Protein AF-A0A7V1CK61-F1 (afdb_monomer_lite)

Foldseek 3Di:
DVVVVLLVVLVVLLVVLVVVLVDPPDDPVNVVVSVVSNVVSVVVNVVSVVVVVVD

Radius of gyration: 13.2 Å; chains: 1; bounding box: 29×19×37 Å

Sequence (55 aa):
MAEEKTFDGALERLEQIANIVQDKDLDLEKSLDFLEEGIKLANLCTEKIDTSLKN

Structure (mmCIF, N/CA/C/O backbone):
data_AF-A0A7V1CK61-F1
#
_entry.id   AF-A0A7V1CK61-F1
#
loop_
_atom_site.group_PDB
_atom_site.id
_atom_site.type_symbol
_atom_site.label_atom_id
_atom_site.label_alt_id
_atom_site.label_comp_id
_atom_site.label_asym_id
_atom_site.label_entity_id
_atom_site.label_seq_id
_atom_site.pdbx_PDB_ins_code
_atom_site.Cartn_x
_atom_site.Cartn_y
_atom_site.Cartn_z
_atom_site.occupancy
_atom_site.B_iso_or_equiv
_atom_site.auth_seq_id
_atom_site.auth_comp_id
_atom_site.auth_asym_id
_atom_site.auth_atom_id
_atom_site.pdbx_PDB_model_num
ATOM 1 N N . MET A 1 1 ? 3.223 -9.077 -20.241 1.00 49.94 1 MET A N 1
ATOM 2 C CA . MET A 1 1 ? 1.927 -9.592 -19.734 1.00 49.94 1 MET A CA 1
ATOM 3 C C . MET A 1 1 ? 1.918 -9.907 -18.233 1.00 49.94 1 MET A C 1
ATOM 5 O O . MET A 1 1 ? 0.870 -9.730 -17.632 1.00 49.94 1 MET A O 1
ATOM 9 N N . ALA A 1 2 ? 3.006 -10.394 -17.610 1.00 52.19 2 ALA A N 1
ATOM 10 C CA . ALA A 1 2 ? 3.037 -10.616 -16.151 1.00 52.19 2 ALA A CA 1
ATOM 11 C C . ALA A 1 2 ? 3.366 -9.344 -15.337 1.00 52.19 2 ALA A C 1
ATOM 13 O O . ALA A 1 2 ? 2.852 -9.196 -14.237 1.00 52.19 2 ALA A O 1
ATOM 14 N N . GLU A 1 3 ? 4.172 -8.423 -15.882 1.00 53.75 3 GLU A N 1
ATOM 15 C CA . GLU A 1 3 ? 4.554 -7.170 -15.201 1.00 53.75 3 GLU A CA 1
ATOM 16 C C . GLU A 1 3 ? 3.496 -6.059 -15.248 1.00 53.75 3 GLU A C 1
ATOM 18 O O . GLU A 1 3 ? 3.339 -5.346 -14.266 1.00 53.75 3 GLU A O 1
ATOM 23 N N . GLU A 1 4 ? 2.725 -5.923 -16.330 1.00 53.31 4 GLU A N 1
ATOM 24 C CA . GLU A 1 4 ? 1.582 -4.985 -16.348 1.00 53.31 4 GLU A CA 1
ATOM 25 C C . GLU A 1 4 ? 0.560 -5.351 -15.270 1.00 53.31 4 GLU A C 1
ATOM 27 O O . GLU A 1 4 ? 0.096 -4.490 -14.535 1.00 53.31 4 GLU A O 1
ATOM 32 N N . LYS A 1 5 ? 0.307 -6.654 -15.077 1.00 57.41 5 LYS A N 1
ATOM 33 C CA . LYS A 1 5 ? -0.598 -7.138 -14.027 1.00 57.41 5 LYS A CA 1
ATOM 34 C C . LYS A 1 5 ? -0.139 -6.773 -12.614 1.00 57.41 5 LYS A C 1
ATOM 36 O O . LYS A 1 5 ? -0.981 -6.708 -11.725 1.00 57.41 5 LYS A O 1
ATOM 41 N N . THR A 1 6 ? 1.162 -6.570 -12.384 1.00 78.56 6 THR A N 1
ATOM 42 C CA . THR A 1 6 ? 1.666 -6.169 -11.064 1.00 78.56 6 THR A CA 1
ATOM 43 C C . THR A 1 6 ? 1.670 -4.659 -10.875 1.00 78.56 6 THR A C 1
ATOM 45 O O . THR A 1 6 ? 1.404 -4.221 -9.761 1.00 78.56 6 THR A O 1
ATOM 48 N N . PHE A 1 7 ? 1.904 -3.869 -11.927 1.00 85.31 7 PHE A N 1
ATOM 49 C CA . PHE A 1 7 ? 1.760 -2.413 -11.853 1.00 85.31 7 PHE A CA 1
ATOM 50 C C . PHE A 1 7 ? 0.293 -2.001 -11.692 1.00 85.31 7 PHE A C 1
ATOM 52 O O . PHE A 1 7 ? -0.035 -1.308 -10.732 1.00 85.31 7 PHE A O 1
ATOM 59 N N . ASP A 1 8 ? -0.593 -2.489 -12.564 1.00 86.50 8 ASP A N 1
ATOM 60 C CA . ASP A 1 8 ? -2.020 -2.152 -12.518 1.00 86.50 8 ASP A CA 1
ATOM 61 C C . ASP A 1 8 ? -2.650 -2.604 -11.194 1.00 86.50 8 ASP A C 1
ATOM 63 O O . ASP A 1 8 ? -3.413 -1.863 -10.581 1.00 86.50 8 ASP A O 1
ATOM 67 N N . GLY A 1 9 ? -2.266 -3.784 -10.691 1.00 89.31 9 GLY A N 1
ATOM 68 C CA . GLY A 1 9 ? -2.718 -4.271 -9.386 1.00 89.31 9 GLY A CA 1
ATOM 69 C C . GLY A 1 9 ? -2.180 -3.451 -8.207 1.00 89.31 9 GLY A C 1
ATOM 70 O O . GLY A 1 9 ? -2.894 -3.233 -7.229 1.00 89.31 9 GLY A O 1
ATOM 71 N N . ALA A 1 10 ? -0.937 -2.965 -8.284 1.00 91.12 10 ALA A N 1
ATOM 72 C CA . ALA A 1 10 ? -0.376 -2.090 -7.255 1.00 91.12 10 ALA A CA 1
ATOM 73 C C . ALA A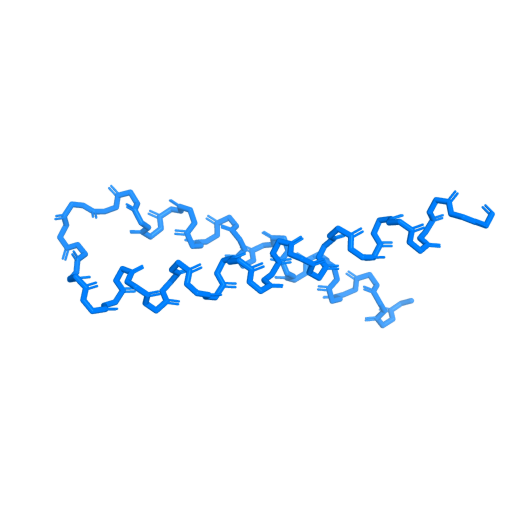 1 10 ? -1.046 -0.708 -7.253 1.00 91.12 10 ALA A C 1
ATOM 75 O O . ALA A 1 10 ? -1.298 -0.151 -6.184 1.00 91.12 10 ALA A O 1
ATOM 76 N N . LEU A 1 11 ? -1.377 -0.184 -8.435 1.00 91.12 11 LEU A N 1
ATOM 77 C CA . LEU A 1 11 ? -2.109 1.067 -8.591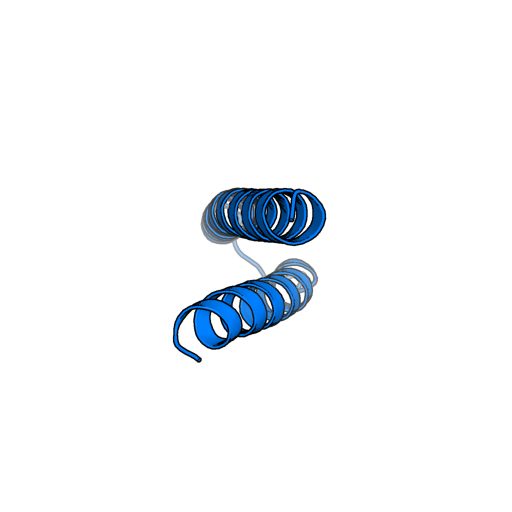 1.00 91.12 11 LEU A CA 1
ATOM 78 C C . LEU A 1 11 ? -3.546 0.950 -8.065 1.00 91.12 11 LEU A C 1
ATOM 80 O O . LEU A 1 11 ? -3.961 1.775 -7.255 1.00 91.12 11 LEU A O 1
ATOM 84 N N . GLU A 1 12 ? -4.269 -0.110 -8.434 1.00 94.31 12 GLU A N 1
ATOM 85 C CA . GLU A 1 12 ? -5.619 -0.379 -7.921 1.00 94.31 12 GLU A CA 1
ATOM 86 C C . GLU A 1 12 ? -5.614 -0.496 -6.388 1.00 94.31 12 GLU A C 1
ATOM 88 O O . GLU A 1 12 ? -6.473 0.063 -5.701 1.00 94.31 12 GLU A O 1
ATOM 93 N N . ARG A 1 13 ? -4.606 -1.166 -5.816 1.00 94.56 13 ARG A N 1
ATOM 94 C CA . ARG A 1 13 ? -4.478 -1.278 -4.361 1.00 94.56 13 ARG A CA 1
ATOM 95 C C . ARG A 1 13 ? -4.191 0.069 -3.691 1.00 94.56 13 ARG A C 1
ATOM 97 O O . ARG A 1 13 ? -4.748 0.334 -2.627 1.00 94.56 13 ARG A O 1
ATOM 104 N N . LEU A 1 14 ? -3.376 0.929 -4.301 1.00 94.50 14 LEU A N 1
ATOM 105 C CA . LEU A 1 14 ? -3.140 2.291 -3.809 1.00 94.50 14 LEU A CA 1
ATOM 106 C C . LEU A 1 14 ? -4.429 3.117 -3.778 1.00 94.50 14 LEU A C 1
ATOM 108 O O . LEU A 1 14 ? -4.690 3.796 -2.785 1.00 94.50 14 LEU A O 1
ATOM 112 N N . GLU A 1 15 ? -5.259 3.027 -4.817 1.00 94.31 15 GLU A N 1
ATOM 113 C CA . GLU A 1 15 ? -6.561 3.703 -4.859 1.00 94.31 15 GLU A CA 1
ATOM 114 C C . GLU A 1 15 ? -7.510 3.177 -3.773 1.00 94.31 15 GLU A C 1
ATOM 116 O O . GLU A 1 15 ? -8.189 3.954 -3.097 1.00 94.31 15 GLU A O 1
ATOM 121 N N . GLN A 1 16 ? -7.529 1.862 -3.543 1.00 95.25 16 GLN A N 1
ATOM 122 C CA . GLN A 1 16 ? -8.296 1.264 -2.449 1.00 95.25 16 GLN A CA 1
ATOM 123 C C . GLN A 1 16 ? -7.830 1.775 -1.084 1.00 95.25 16 GLN A C 1
ATOM 125 O O . GLN A 1 16 ? -8.663 2.168 -0.269 1.00 95.25 16 GLN A O 1
ATOM 130 N N . ILE A 1 17 ? -6.517 1.802 -0.837 1.00 95.31 17 ILE A N 1
ATOM 131 C CA . ILE A 1 17 ? -5.948 2.320 0.411 1.00 95.31 17 ILE A CA 1
ATOM 132 C C . ILE A 1 17 ? -6.328 3.790 0.594 1.00 95.31 17 ILE A C 1
ATOM 134 O O . ILE A 1 17 ? -6.788 4.154 1.672 1.00 95.31 17 ILE A O 1
ATOM 138 N N . ALA A 1 18 ? -6.216 4.614 -0.453 1.00 93.31 18 ALA A N 1
ATOM 139 C CA . ALA A 1 18 ? -6.594 6.026 -0.413 1.00 93.31 18 ALA A CA 1
ATOM 140 C C . ALA A 1 18 ? -8.066 6.226 -0.013 1.00 93.31 18 ALA A C 1
ATOM 142 O O . ALA A 1 18 ? -8.365 7.119 0.777 1.00 93.31 18 ALA A O 1
ATOM 143 N N . ASN A 1 19 ? -8.971 5.372 -0.498 1.00 93.88 19 ASN A N 1
ATOM 144 C CA . ASN A 1 19 ? -10.375 5.395 -0.088 1.00 93.88 19 ASN A CA 1
ATOM 145 C C . ASN A 1 19 ? -10.566 4.939 1.370 1.00 93.88 19 ASN A C 1
ATOM 147 O O . ASN A 1 19 ? -11.354 5.536 2.098 1.00 93.88 19 ASN A O 1
ATOM 151 N N . ILE A 1 20 ? -9.843 3.906 1.816 1.00 93.56 20 ILE A N 1
ATOM 152 C CA . ILE A 1 20 ? -9.948 3.380 3.188 1.00 93.56 20 ILE A CA 1
ATOM 153 C C . ILE A 1 20 ? -9.464 4.408 4.217 1.00 93.56 20 ILE A C 1
ATOM 155 O O . ILE A 1 20 ? -10.121 4.612 5.233 1.00 93.56 20 ILE A O 1
ATOM 159 N N . VAL A 1 21 ? -8.345 5.093 3.960 1.00 90.69 21 VAL A N 1
ATOM 160 C CA . VAL A 1 21 ? -7.777 6.078 4.903 1.00 90.69 21 VAL A CA 1
ATOM 161 C C . VAL A 1 21 ? -8.581 7.379 4.998 1.00 90.69 21 VAL A C 1
ATOM 163 O O . VAL A 1 21 ? -8.316 8.201 5.872 1.00 90.69 21 VAL A O 1
ATOM 166 N N . GLN A 1 22 ? -9.559 7.587 4.113 1.00 89.31 22 GLN A N 1
ATOM 167 C CA . GLN A 1 22 ? -10.513 8.696 4.207 1.00 89.31 22 GLN A CA 1
ATOM 168 C C . GLN A 1 22 ? -11.668 8.407 5.175 1.00 89.31 22 GLN A C 1
ATOM 170 O O . GLN A 1 22 ? -12.391 9.337 5.547 1.00 89.31 22 GLN A O 1
ATOM 175 N N . ASP A 1 23 ? -11.843 7.149 5.584 1.00 90.12 23 ASP A N 1
ATOM 176 C CA . ASP A 1 23 ? -12.841 6.768 6.574 1.00 90.12 23 ASP A CA 1
ATOM 177 C C . ASP A 1 23 ? -12.449 7.299 7.961 1.00 90.12 23 ASP A C 1
ATOM 179 O O . ASP A 1 23 ? -11.340 7.086 8.453 1.00 90.12 23 ASP A O 1
ATOM 183 N N . LYS A 1 24 ? -13.377 8.012 8.602 1.00 81.62 24 LYS A N 1
ATOM 184 C CA . LYS A 1 24 ? -13.160 8.626 9.918 1.00 81.62 24 LYS A CA 1
ATOM 185 C C . LYS A 1 24 ? -13.206 7.616 11.062 1.00 81.62 24 LYS A C 1
ATOM 187 O O . LYS A 1 24 ? -12.749 7.953 12.151 1.00 81.62 24 LYS A O 1
ATOM 192 N N . ASP A 1 25 ? -13.731 6.419 10.810 1.00 91.31 25 ASP A N 1
ATOM 193 C CA . ASP A 1 25 ? -13.817 5.328 11.783 1.00 91.31 25 ASP A CA 1
ATOM 194 C C . ASP A 1 25 ? -12.631 4.350 11.679 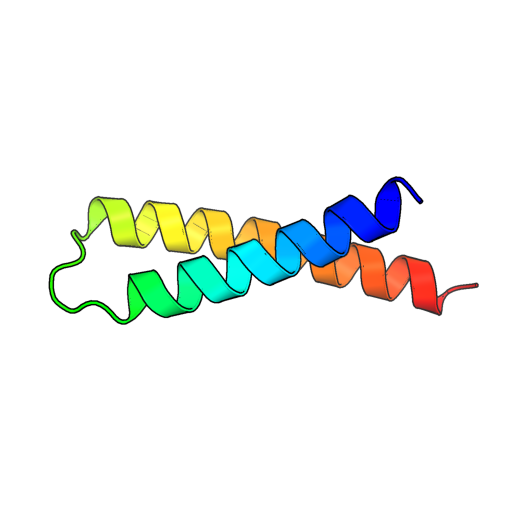1.00 91.31 25 ASP A C 1
ATOM 196 O O . ASP A 1 25 ? -12.621 3.292 12.317 1.00 91.31 25 ASP A O 1
ATOM 200 N N . LEU A 1 26 ? -11.610 4.685 10.880 1.00 91.62 26 LEU A N 1
ATOM 201 C CA . LEU A 1 26 ? -10.416 3.865 10.755 1.00 91.62 26 LEU A CA 1
ATOM 202 C C . LEU A 1 26 ? -9.590 3.895 12.048 1.00 91.62 26 LEU A C 1
ATOM 204 O O . LEU A 1 26 ? -9.174 4.946 12.535 1.00 91.62 26 LEU A O 1
ATOM 208 N N . ASP A 1 27 ? -9.319 2.707 12.581 1.00 94.06 27 ASP A N 1
ATOM 209 C CA . ASP A 1 27 ? -8.480 2.544 13.763 1.00 94.06 27 ASP A CA 1
ATOM 210 C C . ASP A 1 27 ? -7.026 2.991 13.505 1.00 94.06 27 ASP A C 1
ATOM 212 O O . ASP A 1 27 ? -6.504 2.871 12.390 1.00 94.06 27 ASP A O 1
ATOM 216 N N . LEU A 1 28 ? -6.359 3.503 14.543 1.00 91.25 28 LEU A N 1
ATOM 217 C CA . LEU A 1 28 ? -4.996 4.027 14.441 1.00 91.25 28 LEU A CA 1
ATOM 218 C C . LEU A 1 28 ? -3.988 2.955 14.009 1.00 91.25 28 LEU A C 1
ATOM 220 O O . LEU A 1 28 ? -3.129 3.242 13.179 1.00 91.25 28 LEU A O 1
ATOM 224 N N . GLU A 1 29 ? -4.087 1.737 14.542 1.00 93.69 29 GLU A N 1
ATOM 225 C CA . GLU A 1 29 ? -3.167 0.647 14.202 1.00 93.69 29 GLU A CA 1
ATOM 226 C C . GLU A 1 29 ? -3.324 0.277 12.723 1.00 93.69 29 GLU A C 1
ATOM 228 O O . GLU A 1 29 ? -2.356 0.278 11.965 1.00 93.69 29 GLU A O 1
ATOM 233 N N . LYS A 1 30 ? -4.574 0.142 12.267 1.00 93.00 30 LYS A N 1
ATOM 234 C CA . LYS A 1 30 ? -4.883 -0.086 10.848 1.00 93.00 30 LYS A CA 1
ATOM 235 C C . LYS A 1 30 ? -4.421 1.059 9.949 1.00 93.00 30 LYS A C 1
ATOM 237 O O . LYS A 1 30 ? -3.9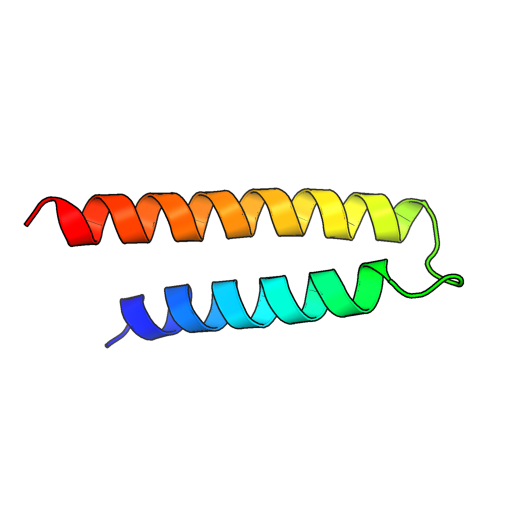95 0.820 8.824 1.00 93.00 30 LYS A O 1
ATOM 242 N N . SER A 1 31 ? -4.501 2.302 10.421 1.00 92.81 31 SER A N 1
ATOM 243 C CA . SER A 1 31 ? -4.011 3.465 9.672 1.00 92.81 31 SER A CA 1
ATOM 244 C C . SER A 1 31 ? -2.503 3.384 9.430 1.00 92.81 31 SER A C 1
ATOM 246 O O . SER A 1 31 ? -2.039 3.735 8.346 1.00 92.81 31 SER A O 1
ATOM 248 N N . LEU A 1 32 ? -1.741 2.899 10.415 1.00 95.06 32 LEU A N 1
ATOM 249 C CA . LEU A 1 32 ? -0.300 2.685 10.283 1.00 95.06 32 LEU A CA 1
ATOM 250 C C . LEU A 1 32 ? 0.010 1.536 9.317 1.00 95.06 32 LEU A C 1
ATOM 252 O O . LEU A 1 32 ? 0.876 1.703 8.457 1.00 95.06 32 LEU A O 1
ATOM 256 N N . ASP A 1 33 ? -0.740 0.434 9.388 1.00 96.12 33 ASP A N 1
ATOM 257 C CA . ASP A 1 33 ? -0.599 -0.690 8.455 1.00 96.12 33 ASP A CA 1
ATOM 258 C C . ASP A 1 33 ? -0.831 -0.246 7.001 1.00 96.12 33 ASP A C 1
ATOM 260 O O . ASP A 1 33 ? -0.021 -0.523 6.112 1.00 96.12 33 ASP A O 1
AT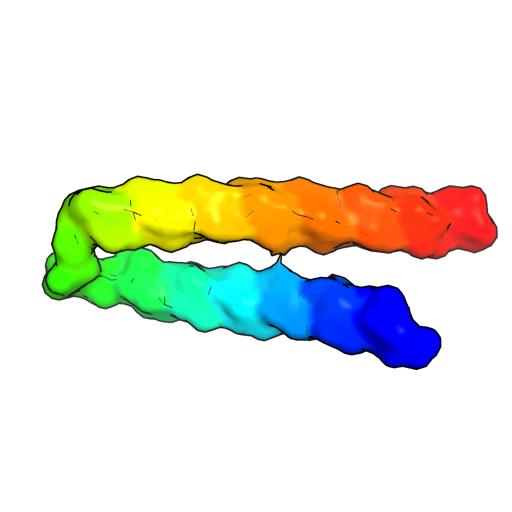OM 264 N N . PHE A 1 34 ? -1.912 0.502 6.753 1.00 95.75 34 PHE A N 1
ATOM 265 C CA . PHE A 1 34 ? -2.241 1.018 5.422 1.00 95.75 34 PHE A CA 1
ATOM 266 C C . PHE A 1 34 ? -1.236 2.056 4.922 1.00 95.75 34 PHE A C 1
ATOM 268 O O . PHE A 1 34 ? -0.941 2.096 3.726 1.00 95.75 34 PHE A O 1
ATOM 275 N N . LEU A 1 35 ? -0.678 2.875 5.817 1.00 94.25 35 LEU A N 1
ATOM 276 C CA . LEU A 1 35 ? 0.390 3.806 5.470 1.00 94.25 35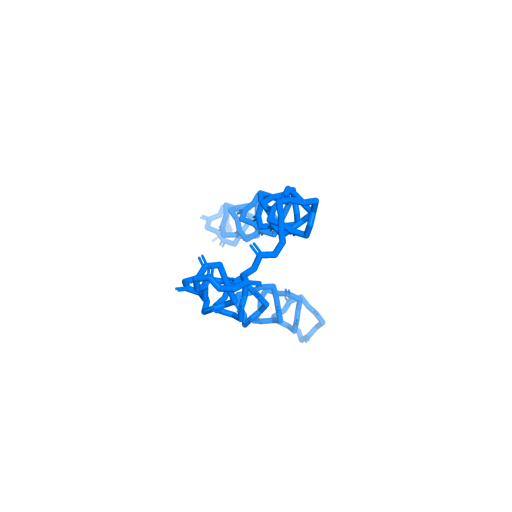 LEU A CA 1
ATOM 277 C C . LEU A 1 35 ? 1.657 3.057 5.034 1.00 94.25 35 LEU A C 1
ATOM 279 O O . LEU A 1 35 ? 2.250 3.401 4.010 1.00 94.25 35 LEU A O 1
ATOM 283 N N . GLU A 1 36 ? 2.064 2.027 5.778 1.00 96.56 36 GLU A N 1
ATOM 284 C CA . GLU A 1 36 ? 3.239 1.221 5.439 1.00 96.56 36 GLU A CA 1
ATOM 285 C C . GLU A 1 36 ? 3.042 0.474 4.110 1.00 96.56 36 GLU A C 1
ATOM 287 O O . GLU A 1 36 ? 3.938 0.464 3.258 1.00 96.56 36 GLU A O 1
ATOM 292 N N . GLU A 1 37 ? 1.861 -0.113 3.903 1.00 96.12 37 GLU A N 1
ATOM 293 C CA . GLU A 1 37 ? 1.493 -0.764 2.644 1.00 96.12 37 GLU A CA 1
ATOM 294 C C . GLU A 1 37 ? 1.518 0.233 1.474 1.00 96.12 37 GLU A C 1
ATOM 296 O O . GLU A 1 37 ? 2.143 -0.033 0.443 1.00 96.12 37 GLU A O 1
ATOM 301 N N . GLY A 1 38 ? 0.918 1.413 1.649 1.00 95.25 38 GLY A N 1
ATOM 302 C CA . GLY A 1 38 ? 0.878 2.464 0.635 1.00 95.25 38 GLY A CA 1
ATOM 303 C C . GLY A 1 38 ? 2.270 2.939 0.210 1.00 95.25 38 GLY A C 1
ATOM 304 O O . GLY A 1 38 ? 2.535 3.077 -0.984 1.00 95.25 38 GLY A O 1
ATOM 305 N N . ILE A 1 39 ? 3.200 3.113 1.155 1.00 95.19 39 ILE A N 1
ATOM 306 C CA . ILE A 1 39 ? 4.589 3.492 0.844 1.00 95.19 39 ILE A CA 1
ATOM 307 C C . ILE A 1 39 ? 5.280 2.406 0.005 1.00 95.19 39 ILE A C 1
ATOM 309 O O . ILE A 1 39 ? 5.953 2.719 -0.980 1.00 95.19 39 ILE A O 1
ATOM 313 N N . LYS A 1 40 ? 5.104 1.126 0.357 1.00 94.19 40 LYS A N 1
ATOM 314 C CA . LYS A 1 40 ? 5.698 0.005 -0.394 1.00 94.19 40 LYS A CA 1
ATOM 315 C C . LYS A 1 40 ? 5.178 -0.049 -1.830 1.00 94.19 40 LYS A C 1
ATOM 317 O O . LYS A 1 40 ? 5.969 -0.217 -2.757 1.00 94.19 40 LYS A O 1
ATOM 322 N N . LEU A 1 41 ? 3.871 0.128 -2.019 1.00 93.88 41 LEU A N 1
ATOM 323 C CA . LEU A 1 41 ? 3.247 0.120 -3.342 1.00 93.88 41 LEU A CA 1
ATOM 324 C C . LEU A 1 41 ? 3.680 1.323 -4.187 1.00 93.88 41 LEU A C 1
ATOM 326 O O . LEU A 1 41 ? 4.020 1.152 -5.355 1.00 93.88 41 LEU A O 1
ATOM 330 N N . ALA A 1 42 ? 3.742 2.521 -3.600 1.00 91.62 42 ALA A N 1
ATOM 331 C CA . ALA A 1 42 ? 4.194 3.724 -4.299 1.00 91.62 42 ALA A CA 1
ATOM 332 C C . ALA A 1 42 ? 5.644 3.594 -4.797 1.00 91.62 42 ALA A C 1
ATOM 334 O O . ALA A 1 42 ? 5.949 3.971 -5.933 1.00 91.62 42 ALA A O 1
ATOM 335 N N . ASN A 1 43 ? 6.523 3.002 -3.982 1.00 91.56 43 ASN A N 1
ATOM 336 C CA . ASN A 1 43 ? 7.899 2.710 -4.379 1.00 91.56 43 ASN A CA 1
ATOM 337 C C . ASN A 1 43 ? 7.944 1.717 -5.545 1.00 91.56 43 ASN A C 1
ATOM 339 O O . ASN A 1 43 ? 8.607 1.988 -6.542 1.00 91.56 43 ASN A O 1
ATOM 343 N N . LEU A 1 44 ? 7.179 0.623 -5.469 1.00 88.62 44 LEU A N 1
ATOM 344 C CA . LEU A 1 44 ? 7.112 -0.373 -6.540 1.00 88.62 44 LEU A CA 1
ATOM 345 C C . LEU A 1 44 ? 6.619 0.235 -7.862 1.00 88.62 44 LEU A C 1
ATOM 347 O O . LEU A 1 44 ? 7.209 -0.015 -8.914 1.00 88.62 44 LEU A O 1
ATOM 351 N N . CYS A 1 45 ? 5.573 1.064 -7.820 1.00 88.75 45 CYS A N 1
ATOM 352 C CA . CYS A 1 45 ? 5.075 1.774 -8.998 1.00 88.75 45 CYS A CA 1
ATOM 353 C C . CYS A 1 45 ? 6.145 2.701 -9.591 1.00 88.75 45 CYS A C 1
ATOM 355 O O . CYS A 1 45 ? 6.355 2.702 -10.804 1.00 88.75 45 CYS A O 1
ATOM 357 N N . THR A 1 46 ? 6.856 3.444 -8.740 1.00 87.81 46 THR A N 1
ATOM 358 C CA . THR A 1 46 ? 7.930 4.355 -9.162 1.00 87.81 46 THR A CA 1
ATOM 359 C C . THR A 1 46 ? 9.078 3.593 -9.832 1.00 87.81 46 THR A C 1
ATOM 361 O O . THR A 1 46 ? 9.499 3.961 -10.927 1.00 87.81 46 THR A O 1
ATOM 364 N N . GLU A 1 47 ? 9.532 2.478 -9.249 1.00 87.44 47 GLU A N 1
ATOM 365 C CA . GLU A 1 47 ? 10.589 1.635 -9.830 1.00 87.44 47 GLU A CA 1
ATOM 366 C C . GLU A 1 47 ? 10.190 1.040 -11.188 1.00 87.44 47 GLU A C 1
ATOM 368 O O . GLU A 1 47 ? 11.009 0.961 -12.113 1.00 87.44 47 GLU A O 1
ATOM 373 N N . LYS A 1 48 ? 8.926 0.627 -11.337 1.00 82.62 48 LYS A N 1
ATOM 374 C CA . LYS A 1 48 ? 8.399 0.102 -12.604 1.00 82.62 48 LYS A CA 1
ATOM 375 C C . LYS A 1 48 ? 8.336 1.169 -13.695 1.00 82.62 48 LYS A C 1
ATOM 377 O O . LYS A 1 48 ? 8.711 0.876 -14.833 1.00 82.62 48 LYS A O 1
ATOM 382 N N . ILE A 1 49 ? 7.921 2.392 -13.361 1.00 82.12 49 ILE A N 1
ATOM 383 C CA . ILE A 1 49 ? 7.901 3.525 -14.299 1.00 82.12 49 ILE A CA 1
ATOM 384 C C . ILE A 1 49 ? 9.327 3.863 -14.748 1.00 82.12 49 ILE A C 1
ATOM 386 O O . ILE A 1 49 ? 9.589 3.915 -15.948 1.00 82.12 49 ILE A O 1
ATOM 390 N N . ASP A 1 50 ? 10.269 3.991 -13.813 1.00 81.88 50 ASP A N 1
ATOM 391 C CA . ASP A 1 50 ? 11.674 4.293 -14.117 1.00 81.88 50 ASP A CA 1
ATOM 392 C C . ASP A 1 50 ? 12.332 3.227 -15.003 1.00 81.88 50 ASP A C 1
ATOM 394 O O . ASP A 1 50 ? 13.102 3.547 -15.912 1.00 81.88 50 ASP A O 1
ATOM 398 N N . THR A 1 51 ? 12.021 1.950 -14.763 1.00 80.19 51 THR A N 1
ATOM 399 C CA . THR A 1 51 ? 12.519 0.835 -15.584 1.00 80.19 51 THR A CA 1
ATOM 400 C C . THR A 1 51 ? 11.916 0.867 -16.992 1.00 80.19 51 THR A C 1
ATOM 402 O O . THR A 1 51 ? 12.612 0.594 -17.969 1.00 80.19 51 THR A O 1
ATOM 405 N N . SER A 1 52 ? 10.642 1.246 -17.112 1.00 72.75 52 SER A N 1
ATOM 406 C CA . SER A 1 52 ? 9.934 1.329 -18.397 1.00 72.75 52 SER A CA 1
ATOM 407 C C . SER A 1 52 ? 10.367 2.537 -19.236 1.00 72.75 52 SER A C 1
ATOM 409 O O . SER A 1 52 ? 10.372 2.451 -20.457 1.00 72.75 52 SER A O 1
ATOM 411 N N . LEU A 1 53 ? 10.772 3.644 -18.601 1.00 66.69 53 LEU A N 1
ATOM 412 C CA . LEU A 1 53 ? 11.232 4.868 -19.275 1.00 66.69 53 LEU A CA 1
ATOM 413 C C . LEU A 1 53 ? 12.707 4.831 -19.714 1.00 66.69 53 LEU A C 1
ATOM 415 O O . LEU A 1 53 ? 13.140 5.699 -20.469 1.00 66.69 53 LEU A O 1
ATOM 419 N N . LYS A 1 54 ? 13.496 3.860 -19.237 1.00 66.94 54 LYS A N 1
ATOM 420 C CA . LYS A 1 54 ? 14.928 3.721 -19.561 1.00 66.94 54 LYS A CA 1
ATOM 421 C C . LYS A 1 54 ? 15.234 2.858 -20.798 1.00 66.94 54 LYS A C 1
ATOM 423 O O . LYS A 1 54 ? 16.413 2.613 -21.050 1.00 66.94 54 LYS A O 1
ATOM 428 N N . ASN A 1 55 ? 14.226 2.419 -21.558 1.00 47.12 55 ASN A N 1
ATOM 429 C CA . ASN A 1 55 ? 14.392 1.610 -22.776 1.00 47.12 55 ASN A CA 1
ATOM 430 C C . ASN A 1 55 ? 13.965 2.361 -24.038 1.00 47.12 55 ASN A C 1
ATOM 432 O O . ASN A 1 55 ? 12.888 2.994 -24.006 1.00 47.12 55 ASN A O 1
#

pLDDT: mean 85.55, std 13.43, range [47.12, 96.56]

Secondary structure (DSSP, 8-state):
-TTHHHHHHHHHHHHHHHHHTT-TT--HHHHHHHHHHHHHHHHHHHHHHHHHHT-